Protein AF-U9SR59-F1 (afdb_monomer_lite)

pLDDT: mean 77.59, std 18.97, range [33.84, 95.06]

Organism: Rhizophagus irregularis (strain DAOM 181602 / DAOM 197198 / MUCL 43194) (NCBI:txid747089)

Radius of gyration: 18.06 Å; chains: 1; bounding box: 40×33×56 Å

Sequence (109 aa):
MDISTVQPISELDKSNKNIIQQVITGHKPGDDGTSRIRDILVYDIPVSWTP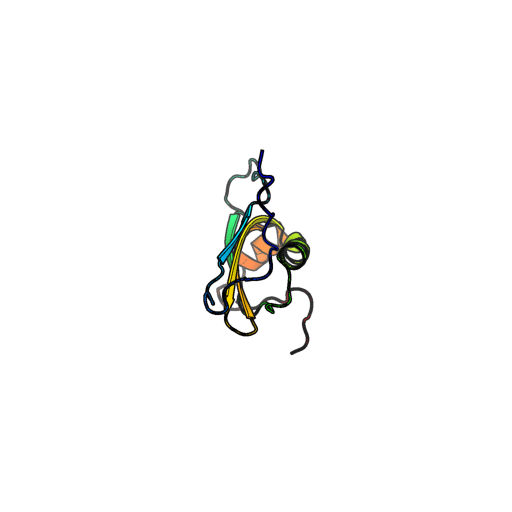EEILQKLTFWGNTISLQMKQQKKYQTVRLKIELNSLRLTQFEGNDGLIWTTDLGRIPV

Secondary structure (DSSP, 8-state):
--------S----TT----EEEEE------TTTTTTEEEEEEEEEETT--HHHHHHHHTTTEEEEEEEEEEETTEEEEEEEEEE-HHHHHHHHH--SS-----SS----

Structure (mmCIF, N/CA/C/O backbone):
data_AF-U9SR59-F1
#
_entry.id   AF-U9SR59-F1
#
loop_
_atom_site.group_PDB
_atom_site.id
_atom_site.type_symbol
_atom_site.label_atom_id
_atom_site.label_alt_id
_atom_site.label_comp_id
_atom_site.label_asym_id
_atom_site.label_entity_id
_atom_site.label_seq_id
_atom_site.pdbx_PDB_ins_code
_atom_site.Cartn_x
_atom_site.Cartn_y
_atom_site.Cartn_z
_atom_site.occupancy
_atom_site.B_iso_or_equiv
_atom_site.auth_seq_id
_atom_site.auth_comp_id
_atom_site.auth_asym_id
_atom_site.auth_atom_id
_atom_site.pdbx_PDB_model_num
ATOM 1 N N . MET A 1 1 ? 26.464 19.606 41.083 1.00 39.62 1 MET A N 1
ATOM 2 C CA . MET A 1 1 ? 26.149 19.104 39.732 1.00 39.62 1 MET A CA 1
ATOM 3 C C . MET A 1 1 ? 24.929 18.233 39.905 1.00 39.62 1 MET A C 1
ATOM 5 O O . MET A 1 1 ? 25.045 17.156 40.470 1.00 39.62 1 MET A O 1
ATOM 9 N N . ASP A 1 2 ? 23.766 18.796 39.605 1.00 33.84 2 ASP A N 1
ATOM 10 C CA . ASP A 1 2 ? 22.475 18.147 39.809 1.00 33.84 2 ASP A CA 1
ATOM 11 C C . ASP A 1 2 ? 22.208 17.239 38.604 1.00 33.84 2 ASP A C 1
ATOM 13 O O . ASP A 1 2 ? 22.229 17.703 37.461 1.00 33.84 2 ASP A O 1
ATOM 17 N N . ILE A 1 3 ? 22.080 15.935 38.844 1.00 42.91 3 ILE A N 1
ATOM 18 C CA . ILE A 1 3 ? 21.774 14.953 37.805 1.00 42.91 3 ILE A CA 1
ATOM 19 C C . ILE A 1 3 ? 20.253 14.937 37.715 1.00 42.91 3 ILE A C 1
ATOM 21 O O . ILE A 1 3 ? 19.584 14.195 38.429 1.00 42.91 3 ILE A O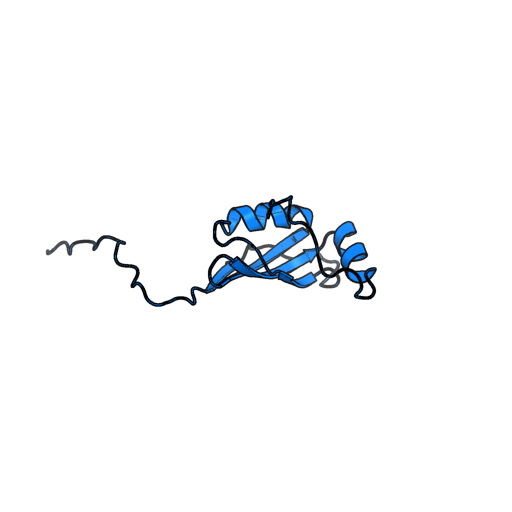 1
ATOM 25 N N . SER A 1 4 ? 19.712 15.818 36.876 1.00 41.66 4 SER A N 1
ATOM 26 C CA . SER A 1 4 ? 18.280 15.902 36.615 1.00 41.66 4 SER A CA 1
ATOM 27 C C . SER A 1 4 ? 17.726 14.525 36.247 1.00 41.66 4 SER A C 1
ATOM 29 O O . SER A 1 4 ? 18.115 13.936 35.236 1.00 41.66 4 SER A O 1
ATOM 31 N N . THR A 1 5 ? 16.809 14.050 37.085 1.00 37.66 5 THR A N 1
ATOM 32 C CA . THR A 1 5 ? 15.929 12.900 36.895 1.00 37.66 5 THR A CA 1
ATOM 33 C C . THR A 1 5 ? 15.448 12.793 35.450 1.00 37.66 5 THR A C 1
ATOM 35 O O . THR A 1 5 ? 14.695 13.641 34.970 1.00 37.66 5 THR A O 1
ATOM 38 N N . VAL A 1 6 ? 15.850 11.720 34.766 1.00 48.53 6 VAL A N 1
ATOM 39 C CA . VAL A 1 6 ? 15.214 11.291 33.518 1.00 48.53 6 VAL A CA 1
ATOM 40 C C . VAL A 1 6 ? 13.778 10.908 33.865 1.00 48.53 6 VAL A C 1
ATOM 42 O O . VAL A 1 6 ? 13.542 9.971 34.626 1.00 48.53 6 VAL A O 1
ATOM 45 N N . GLN A 1 7 ? 12.818 11.673 33.353 1.00 43.62 7 GLN A N 1
ATOM 46 C CA . GLN A 1 7 ? 11.401 11.379 33.534 1.00 43.62 7 GLN A CA 1
ATOM 47 C C . GLN A 1 7 ? 11.052 10.094 32.758 1.00 43.62 7 GLN A C 1
ATOM 49 O O . GLN A 1 7 ? 11.463 9.961 31.601 1.00 43.62 7 GLN A O 1
ATOM 54 N N . PRO A 1 8 ? 10.332 9.131 33.359 1.00 36.38 8 PRO A N 1
ATOM 55 C CA . PRO A 1 8 ? 9.919 7.923 32.660 1.00 36.38 8 PRO A CA 1
ATOM 56 C C . PRO A 1 8 ? 8.960 8.261 31.512 1.00 36.38 8 PRO A C 1
ATOM 58 O O . PRO A 1 8 ? 8.105 9.137 31.624 1.00 36.38 8 PRO A O 1
ATOM 61 N N . ILE A 1 9 ? 9.109 7.535 30.402 1.00 43.34 9 ILE A N 1
ATOM 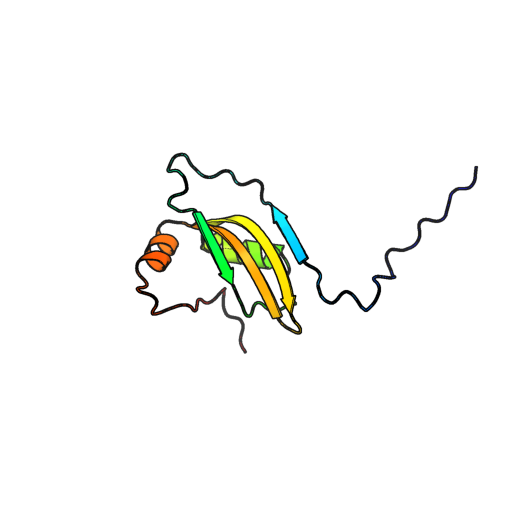62 C CA . ILE A 1 9 ? 8.336 7.631 29.151 1.00 43.34 9 ILE A CA 1
ATOM 63 C C . ILE A 1 9 ? 6.922 7.054 29.369 1.00 43.34 9 ILE A C 1
ATOM 65 O O . ILE A 1 9 ? 6.499 6.110 28.705 1.00 43.34 9 ILE A O 1
ATOM 69 N N . SER A 1 10 ? 6.200 7.547 30.370 1.00 47.62 10 SER A N 1
ATOM 70 C CA . SER A 1 10 ? 4.898 7.017 30.773 1.00 47.62 10 SER A CA 1
ATOM 71 C C . SER A 1 10 ? 3.901 8.128 31.067 1.00 47.62 10 SER A C 1
ATOM 73 O O . SER A 1 10 ? 3.197 8.079 32.067 1.00 47.62 10 SER A O 1
ATOM 75 N N . GLU A 1 11 ? 3.819 9.111 30.174 1.00 46.41 11 GLU A N 1
ATOM 76 C CA . GLU A 1 11 ? 2.648 9.981 30.080 1.00 46.41 11 GLU A CA 1
ATOM 77 C C . GLU A 1 11 ? 2.440 10.411 28.620 1.00 46.41 11 GLU A C 1
ATOM 79 O O . GLU A 1 11 ? 2.584 11.570 28.242 1.00 46.41 11 GLU A O 1
ATOM 84 N N . LEU A 1 12 ? 2.148 9.433 27.749 1.00 42.06 12 LEU A N 1
ATOM 85 C CA . LEU A 1 12 ? 1.579 9.741 26.439 1.00 42.06 12 LEU A CA 1
ATOM 86 C C . LEU A 1 12 ? 0.138 10.196 26.670 1.00 42.06 12 LEU A C 1
ATOM 88 O O . LEU A 1 12 ? -0.774 9.398 26.894 1.00 42.06 12 LEU A O 1
ATOM 92 N N . ASP A 1 13 ? -0.002 11.510 26.662 1.00 37.31 13 ASP A N 1
ATOM 93 C CA . ASP A 1 13 ? -1.227 12.260 26.845 1.00 37.31 13 ASP A CA 1
ATOM 94 C C . ASP A 1 13 ? -2.399 11.669 26.033 1.00 37.31 13 ASP A C 1
ATOM 96 O O . ASP A 1 13 ? -2.333 11.444 24.818 1.00 37.31 13 ASP A O 1
ATOM 100 N N . LYS A 1 14 ? -3.494 11.381 26.737 1.00 49.41 14 LYS A N 1
ATOM 101 C CA . LYS A 1 14 ? -4.622 10.520 26.334 1.00 49.41 14 LYS A CA 1
ATOM 102 C C . LYS A 1 14 ? -5.571 11.155 25.301 1.00 49.41 14 LYS A C 1
ATOM 104 O O . LYS A 1 14 ? -6.746 10.782 25.243 1.00 49.41 14 LYS A O 1
ATOM 109 N N . SER A 1 15 ? -5.118 12.107 24.482 1.00 49.47 15 SER A N 1
ATOM 110 C CA . SER A 1 15 ? -6.019 12.900 23.625 1.00 49.47 15 SER A CA 1
ATOM 111 C C . SER A 1 15 ? -5.583 13.147 22.175 1.00 49.47 15 SER A C 1
ATOM 113 O O . SER A 1 15 ? -6.434 13.524 21.367 1.00 49.47 15 SER A O 1
ATOM 115 N N . ASN A 1 16 ? -4.358 12.817 21.755 1.00 51.41 16 ASN A N 1
ATOM 116 C CA . ASN A 1 16 ? -3.968 12.966 20.345 1.00 51.41 16 ASN A CA 1
ATOM 117 C C . ASN A 1 16 ? -4.325 11.725 19.511 1.00 51.41 16 ASN A C 1
ATOM 119 O O . ASN A 1 16 ? -3.472 10.939 19.114 1.00 51.41 16 ASN A O 1
ATOM 123 N N . LYS A 1 17 ? -5.615 11.557 19.193 1.00 55.31 17 LYS A N 1
ATOM 124 C CA . LYS A 1 17 ? -6.156 10.443 18.374 1.00 55.31 17 LYS A CA 1
ATOM 125 C C . LYS A 1 17 ? -5.735 10.468 16.889 1.00 55.31 17 LYS A C 1
ATOM 127 O O . LYS A 1 17 ? -6.374 9.820 16.065 1.00 55.31 17 LYS A O 1
ATOM 132 N N . ASN A 1 18 ? -4.713 11.239 16.521 1.00 60.25 18 ASN A N 1
ATOM 133 C CA . ASN A 1 18 ? -4.277 11.448 15.138 1.00 60.25 18 ASN A CA 1
ATOM 134 C C . ASN A 1 18 ? -2.755 11.291 15.029 1.00 60.25 18 ASN A C 1
ATOM 136 O O . ASN A 1 18 ? -2.052 12.173 14.545 1.00 60.25 18 ASN A O 1
ATOM 140 N N . ILE A 1 19 ? -2.244 10.174 15.549 1.00 72.12 19 ILE A N 1
ATOM 141 C CA . ILE A 1 19 ? -0.842 9.811 15.371 1.00 72.12 19 ILE A CA 1
ATOM 142 C C . ILE A 1 19 ? -0.676 9.391 13.910 1.00 72.12 19 ILE A C 1
ATOM 144 O O . ILE A 1 19 ? -1.252 8.395 13.463 1.00 72.12 19 ILE A O 1
ATOM 148 N N . ILE A 1 20 ? 0.085 10.191 13.169 1.00 78.88 20 ILE A N 1
ATOM 149 C CA . ILE A 1 20 ? 0.5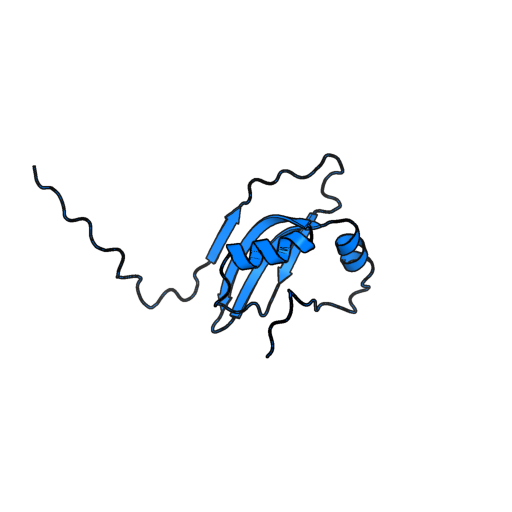56 9.852 11.834 1.00 78.88 20 ILE A CA 1
ATOM 150 C C . ILE A 1 20 ? 1.977 9.323 11.996 1.00 78.88 20 ILE A C 1
ATOM 152 O O . ILE A 1 20 ? 2.865 10.054 12.428 1.00 78.88 20 ILE A O 1
ATOM 156 N N . GLN A 1 21 ? 2.184 8.053 11.667 1.00 86.25 21 GLN A N 1
ATOM 157 C CA . GLN A 1 21 ? 3.503 7.422 11.681 1.00 86.25 21 GLN A CA 1
ATOM 158 C C . GLN A 1 21 ? 4.032 7.340 10.250 1.00 86.25 21 GLN A C 1
ATOM 160 O O . GLN A 1 21 ? 3.270 7.033 9.335 1.00 86.25 21 GLN A O 1
ATOM 165 N N . GLN A 1 22 ? 5.322 7.605 10.044 1.00 89.00 22 GLN A N 1
ATOM 166 C CA . GLN A 1 22 ? 5.957 7.539 8.729 1.00 89.00 22 GLN A CA 1
ATOM 167 C C . GLN A 1 22 ? 7.240 6.712 8.791 1.00 89.00 22 GLN A C 1
ATOM 169 O O . GLN A 1 22 ? 8.071 6.914 9.672 1.00 89.00 22 GLN A O 1
ATOM 174 N N . VAL A 1 23 ? 7.408 5.816 7.820 1.00 87.44 23 VAL A N 1
ATOM 175 C CA . VAL A 1 23 ? 8.600 4.989 7.623 1.00 87.44 23 VAL A CA 1
ATOM 176 C C . VAL A 1 23 ? 9.134 5.226 6.214 1.00 87.44 23 VAL A C 1
ATOM 178 O O . VAL A 1 23 ? 8.382 5.199 5.238 1.00 87.44 23 VAL A O 1
ATOM 181 N N . ILE A 1 24 ? 10.440 5.460 6.104 1.00 89.38 24 ILE A N 1
ATOM 182 C CA . ILE A 1 24 ? 11.166 5.565 4.834 1.00 89.38 24 ILE A CA 1
ATOM 183 C C . ILE A 1 24 ? 12.186 4.430 4.828 1.00 89.38 24 ILE A C 1
ATOM 185 O O . ILE A 1 24 ? 13.006 4.336 5.736 1.00 89.38 24 ILE A O 1
ATOM 189 N N . THR A 1 25 ? 12.122 3.556 3.828 1.00 83.62 25 THR A N 1
ATOM 190 C CA . THR A 1 25 ? 12.909 2.306 3.793 1.00 83.62 25 THR A CA 1
ATOM 191 C C . THR A 1 25 ? 14.324 2.495 3.240 1.00 83.62 25 THR A C 1
ATOM 193 O O . THR A 1 25 ? 15.149 1.594 3.337 1.00 83.62 25 THR A O 1
ATOM 196 N N . GLY A 1 26 ? 14.605 3.650 2.626 1.00 83.50 26 GLY A N 1
ATOM 197 C CA . GLY A 1 26 ? 15.869 3.923 1.936 1.00 83.50 26 GLY A CA 1
ATOM 198 C C . GLY A 1 26 ? 15.988 3.276 0.551 1.00 83.50 26 GLY A C 1
ATOM 199 O O . GLY A 1 26 ? 17.029 3.425 -0.089 1.00 83.50 26 GLY A O 1
ATOM 200 N N . HIS A 1 27 ? 14.940 2.596 0.069 1.00 84.50 27 HIS A N 1
ATOM 201 C CA . HIS A 1 27 ? 14.929 1.980 -1.258 1.00 84.50 27 HIS A CA 1
ATOM 202 C C . HIS A 1 27 ? 15.064 3.025 -2.373 1.00 84.50 27 HIS A C 1
ATOM 204 O O . HIS A 1 27 ? 14.335 4.022 -2.394 1.00 84.50 27 HIS A O 1
ATOM 210 N N . LYS A 1 28 ? 15.979 2.776 -3.316 1.00 83.31 28 LYS A N 1
ATOM 211 C CA . LYS A 1 28 ? 16.168 3.582 -4.527 1.00 83.31 28 LYS A CA 1
ATOM 212 C C . LYS A 1 28 ? 15.634 2.784 -5.725 1.00 83.31 28 LYS A C 1
ATOM 214 O O . LYS A 1 28 ? 16.121 1.676 -5.935 1.00 83.31 28 LYS A O 1
ATOM 219 N N . PRO A 1 29 ? 14.653 3.312 -6.480 1.00 79.38 29 PRO A N 1
ATOM 220 C CA . PRO A 1 29 ? 14.100 2.632 -7.654 1.00 79.38 29 PRO A CA 1
ATOM 221 C C . PRO A 1 29 ? 15.162 2.327 -8.717 1.00 79.38 29 PRO A C 1
ATOM 223 O O . PRO A 1 29 ? 16.156 3.051 -8.808 1.00 79.38 29 PRO A O 1
ATOM 226 N N . GLY A 1 30 ? 14.928 1.284 -9.518 1.00 77.50 30 GLY A N 1
ATOM 227 C CA . GLY A 1 30 ? 15.814 0.887 -10.618 1.00 77.50 30 GLY A CA 1
ATOM 228 C C . GLY A 1 30 ? 15.814 1.844 -11.821 1.00 77.50 30 GLY A C 1
ATOM 229 O O . GLY A 1 30 ? 14.982 2.751 -11.927 1.00 77.50 30 GLY A O 1
ATOM 230 N N . ASP A 1 31 ? 16.752 1.616 -12.751 1.00 72.31 31 ASP A N 1
ATOM 231 C CA . ASP A 1 31 ? 16.967 2.428 -13.965 1.00 72.31 31 ASP A CA 1
ATOM 232 C C . ASP A 1 31 ? 15.770 2.424 -14.938 1.00 72.31 31 ASP A C 1
ATOM 234 O O . ASP A 1 31 ? 15.627 3.339 -15.747 1.00 72.31 31 ASP A O 1
ATOM 238 N N . ASP A 1 32 ? 14.862 1.446 -14.836 1.00 64.69 32 ASP A N 1
ATOM 239 C CA . ASP A 1 32 ? 13.593 1.386 -15.576 1.00 64.69 32 ASP A CA 1
ATOM 240 C C . ASP A 1 32 ? 12.501 2.327 -15.017 1.00 64.69 32 ASP A C 1
ATOM 242 O O . ASP A 1 32 ? 11.338 2.278 -15.432 1.00 64.69 32 ASP A O 1
ATOM 246 N N . GLY A 1 33 ? 12.911 3.238 -14.127 1.00 61.34 33 GLY A N 1
ATOM 247 C CA . GLY A 1 33 ? 12.459 4.623 -14.082 1.00 61.34 33 GLY A CA 1
ATOM 248 C C . GLY A 1 33 ? 10.967 4.796 -13.861 1.00 61.34 33 GLY A C 1
ATOM 249 O O . GLY A 1 33 ? 10.225 4.876 -14.829 1.00 61.34 33 GLY A O 1
ATOM 250 N N . THR A 1 34 ? 10.560 4.912 -12.589 1.00 70.44 34 THR A N 1
ATOM 251 C CA . THR A 1 34 ? 9.257 5.395 -12.057 1.00 70.44 34 THR A CA 1
ATOM 252 C C . THR A 1 34 ? 7.962 4.758 -12.581 1.00 70.44 34 THR A C 1
ATOM 254 O O . THR A 1 34 ? 6.937 4.841 -11.906 1.00 70.44 34 THR A O 1
ATOM 257 N N . SER A 1 35 ? 7.993 4.050 -13.706 1.00 85.00 35 SER A N 1
ATOM 258 C CA . SER A 1 35 ? 6.868 3.447 -14.411 1.00 85.00 35 SER A CA 1
ATOM 259 C C . SER A 1 35 ? 6.171 2.386 -13.575 1.00 85.00 35 SER A C 1
ATOM 261 O O . SER A 1 35 ? 4.974 2.184 -13.739 1.00 85.00 35 SER A O 1
ATOM 263 N N . ARG A 1 36 ? 6.882 1.778 -12.619 1.00 89.94 36 ARG A N 1
ATOM 264 C CA . ARG A 1 36 ? 6.360 0.789 -11.664 1.00 89.94 36 ARG A CA 1
ATOM 265 C C . ARG A 1 36 ? 6.013 1.370 -10.296 1.00 89.94 36 ARG A C 1
ATOM 267 O O . ARG A 1 36 ? 5.479 0.659 -9.446 1.00 89.94 36 ARG A O 1
ATOM 274 N N . ILE A 1 37 ? 6.342 2.641 -10.055 1.00 92.44 37 ILE A N 1
ATOM 275 C CA . ILE A 1 37 ? 6.085 3.291 -8.772 1.00 92.44 37 ILE A CA 1
ATOM 276 C C . ILE A 1 37 ? 4.617 3.687 -8.713 1.00 92.44 37 ILE A C 1
ATOM 278 O O . ILE A 1 37 ? 4.112 4.386 -9.593 1.00 92.44 37 ILE A O 1
ATOM 282 N N . ARG A 1 38 ? 3.923 3.255 -7.666 1.00 92.50 38 ARG A N 1
ATOM 283 C CA . ARG A 1 38 ? 2.532 3.625 -7.408 1.00 92.50 38 ARG A CA 1
ATOM 284 C C . ARG A 1 38 ? 2.403 4.205 -6.009 1.00 92.50 38 ARG A C 1
ATOM 286 O O . ARG A 1 38 ? 3.022 3.717 -5.063 1.00 92.50 38 ARG A O 1
ATOM 293 N N . ASP A 1 39 ? 1.576 5.239 -5.907 1.00 92.75 39 ASP A N 1
ATOM 294 C CA . ASP A 1 39 ? 1.046 5.728 -4.642 1.00 92.75 39 ASP A CA 1
ATOM 295 C C . ASP A 1 39 ? -0.312 5.048 -4.414 1.00 92.75 39 ASP A C 1
ATOM 297 O O . ASP A 1 39 ? -1.264 5.274 -5.158 1.00 92.75 39 ASP A O 1
ATOM 301 N N . ILE A 1 40 ? -0.384 4.178 -3.409 1.00 91.12 40 ILE A N 1
ATOM 302 C CA . ILE A 1 40 ? -1.540 3.337 -3.091 1.00 91.12 40 ILE A CA 1
ATOM 303 C C . ILE A 1 40 ? -2.063 3.722 -1.709 1.00 91.12 40 ILE A C 1
ATOM 305 O O . ILE A 1 40 ? -1.291 3.969 -0.782 1.00 91.12 40 ILE A O 1
ATOM 309 N N . LEU A 1 41 ? -3.385 3.753 -1.558 1.00 91.38 41 LEU A N 1
ATOM 310 C CA . LEU A 1 41 ? -4.039 3.928 -0.268 1.00 91.38 41 LEU A CA 1
ATOM 311 C C . LEU A 1 41 ? -4.736 2.625 0.118 1.00 91.38 41 LEU A C 1
ATOM 313 O O . LEU A 1 41 ? -5.607 2.149 -0.604 1.00 91.38 41 LEU A O 1
ATOM 317 N N . VAL A 1 42 ? -4.328 2.044 1.242 1.00 90.56 42 VAL A N 1
ATOM 318 C CA . VAL A 1 42 ? -4.870 0.788 1.762 1.00 90.56 42 VAL A CA 1
ATOM 319 C C . VAL A 1 42 ? -5.696 1.077 3.008 1.00 90.56 42 VAL A C 1
ATOM 321 O O . VAL A 1 42 ? -5.234 1.747 3.937 1.00 90.56 42 VAL A O 1
ATOM 324 N N . TYR A 1 43 ? -6.925 0.573 3.013 1.00 90.25 43 TYR A N 1
ATOM 325 C CA . TYR A 1 43 ? -7.887 0.722 4.100 1.00 90.25 43 TYR A CA 1
ATOM 326 C C . TYR A 1 43 ? -8.019 -0.577 4.906 1.00 90.25 43 TYR A C 1
ATOM 328 O O . TYR A 1 43 ? -7.479 -1.611 4.520 1.00 90.25 43 TYR A O 1
ATOM 336 N N . ASP A 1 44 ? -8.725 -0.497 6.036 1.00 90.06 44 ASP A N 1
ATOM 337 C CA . ASP A 1 44 ? -9.131 -1.641 6.865 1.00 90.06 44 ASP A CA 1
ATOM 338 C C . ASP A 1 44 ? -7.993 -2.523 7.408 1.00 90.06 44 ASP A C 1
ATOM 340 O O . ASP A 1 44 ? -8.195 -3.685 7.758 1.00 90.06 44 ASP A O 1
ATOM 344 N N . ILE A 1 45 ? -6.795 -1.956 7.571 1.00 90.69 45 ILE A N 1
ATOM 345 C CA . ILE A 1 45 ? -5.692 -2.637 8.257 1.00 90.69 45 ILE A CA 1
ATOM 346 C C . ILE A 1 45 ? -5.955 -2.570 9.764 1.00 90.69 45 ILE A C 1
ATOM 348 O O . ILE A 1 45 ? -6.202 -1.477 10.274 1.00 90.69 45 ILE A O 1
ATOM 352 N N . PRO A 1 46 ? -5.915 -3.680 10.519 1.00 92.81 46 PRO A N 1
ATOM 353 C CA . PRO A 1 46 ? -6.071 -3.625 11.968 1.00 92.81 46 PRO A CA 1
ATOM 354 C C . PRO A 1 46 ? -5.018 -2.731 12.617 1.00 92.81 46 PRO A C 1
ATOM 356 O O . PRO A 1 46 ? -3.842 -2.785 12.271 1.00 92.81 46 PRO A O 1
ATOM 359 N N . VAL A 1 47 ? -5.425 -1.942 13.610 1.00 91.25 47 VAL A N 1
ATOM 360 C CA . VAL A 1 47 ? -4.488 -1.110 14.388 1.00 91.25 47 VAL A CA 1
ATOM 361 C C . VAL A 1 47 ? -3.454 -1.938 15.161 1.00 91.25 47 VAL A C 1
AT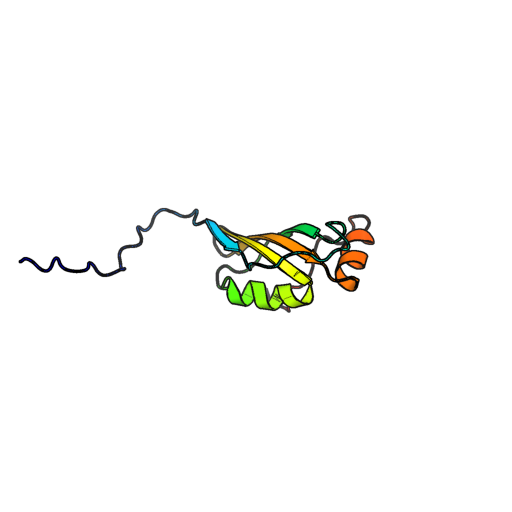OM 363 O O . VAL A 1 47 ? -2.407 -1.429 15.537 1.00 91.25 47 VAL A O 1
ATOM 366 N N . SER A 1 48 ? -3.738 -3.221 15.402 1.00 91.06 48 SER A N 1
ATOM 367 C CA . SER A 1 48 ? -2.799 -4.133 16.051 1.00 91.06 48 SER A CA 1
ATOM 368 C C . SER A 1 48 ? -1.589 -4.470 15.182 1.00 91.06 48 SER A C 1
ATOM 370 O O . SER A 1 48 ? -0.634 -5.014 15.719 1.00 91.06 48 SER A O 1
ATOM 372 N N . TRP A 1 49 ? -1.636 -4.191 13.872 1.00 92.81 49 TRP A N 1
ATOM 373 C CA . TRP A 1 49 ? -0.522 -4.465 12.971 1.00 92.81 49 TRP A CA 1
ATOM 374 C C . TRP A 1 49 ? 0.559 -3.397 13.092 1.00 92.81 49 TRP A C 1
ATOM 376 O O . TRP A 1 49 ? 0.290 -2.207 12.887 1.00 92.81 49 TRP A O 1
ATOM 386 N N . THR A 1 50 ? 1.786 -3.827 13.381 1.00 91.50 50 THR A N 1
ATOM 387 C CA . THR A 1 50 ? 2.938 -2.925 13.458 1.00 91.50 50 THR A CA 1
ATOM 388 C C . THR A 1 50 ? 3.402 -2.497 12.059 1.00 91.50 50 THR A C 1
ATOM 390 O O . THR A 1 50 ? 3.095 -3.163 11.059 1.00 91.50 50 THR A O 1
ATOM 393 N N . PRO A 1 51 ? 4.168 -1.395 11.945 1.00 91.25 51 PRO A N 1
ATOM 394 C CA . PRO A 1 51 ? 4.785 -1.001 10.681 1.00 91.25 51 PRO A CA 1
ATOM 395 C C . PRO A 1 51 ? 5.602 -2.131 10.038 1.00 91.25 51 PRO A C 1
ATOM 397 O O . PRO A 1 51 ? 5.558 -2.313 8.824 1.00 91.25 51 PRO A O 1
ATOM 400 N N . GLU A 1 52 ? 6.321 -2.914 10.843 1.00 91.62 52 GLU A N 1
ATOM 401 C CA . GLU A 1 52 ? 7.154 -4.029 10.393 1.00 91.62 52 GLU A CA 1
ATOM 402 C C . GLU A 1 52 ? 6.311 -5.174 9.827 1.00 91.62 52 GLU A C 1
ATOM 404 O O . GLU A 1 52 ? 6.640 -5.700 8.764 1.00 91.62 52 GLU A O 1
ATOM 409 N N . GLU A 1 53 ? 5.207 -5.536 10.488 1.00 92.81 53 GLU A N 1
ATOM 410 C CA . GLU A 1 53 ? 4.279 -6.561 9.994 1.00 92.81 53 GLU A CA 1
ATOM 411 C C . GLU A 1 53 ? 3.671 -6.147 8.650 1.00 92.81 53 GLU A C 1
ATOM 413 O O . GLU A 1 53 ? 3.627 -6.944 7.710 1.00 92.81 53 GLU A O 1
ATOM 418 N N . ILE A 1 54 ? 3.269 -4.879 8.519 1.00 92.12 54 ILE A N 1
ATOM 419 C CA . ILE A 1 54 ? 2.751 -4.329 7.260 1.00 92.12 54 ILE A CA 1
ATOM 420 C C . ILE A 1 54 ? 3.819 -4.392 6.172 1.00 92.12 54 ILE A C 1
ATOM 422 O O . ILE A 1 54 ? 3.545 -4.885 5.078 1.00 92.12 54 ILE A O 1
ATOM 426 N N . LEU A 1 55 ? 5.043 -3.943 6.463 1.00 92.31 55 LEU A N 1
ATOM 427 C CA . LEU A 1 55 ? 6.148 -3.991 5.508 1.00 92.31 55 LEU A CA 1
ATOM 428 C C . LEU A 1 55 ? 6.435 -5.423 5.047 1.00 92.31 55 LEU A C 1
ATOM 430 O O . LEU A 1 55 ? 6.570 -5.636 3.846 1.00 92.31 55 LEU A O 1
ATOM 434 N N . GLN A 1 56 ? 6.441 -6.407 5.953 1.00 92.50 56 GLN A N 1
ATOM 435 C CA . GLN A 1 56 ? 6.630 -7.819 5.601 1.00 92.50 56 GLN A CA 1
ATOM 436 C C . GLN A 1 56 ? 5.563 -8.335 4.628 1.00 92.50 56 GLN A C 1
ATOM 438 O O . GLN A 1 56 ? 5.888 -9.072 3.695 1.00 92.50 56 GLN A O 1
ATOM 443 N N . LYS A 1 57 ? 4.292 -7.952 4.815 1.00 91.06 57 LYS A N 1
ATOM 444 C CA . LYS A 1 57 ? 3.217 -8.313 3.874 1.00 91.06 57 LYS A CA 1
ATOM 445 C C . LYS A 1 57 ? 3.382 -7.608 2.526 1.00 91.06 57 LYS A C 1
ATOM 447 O O . LYS A 1 57 ? 3.135 -8.217 1.483 1.00 91.06 57 LYS A O 1
ATOM 452 N N . LEU A 1 58 ? 3.827 -6.351 2.535 1.00 91.19 58 LEU A N 1
ATOM 453 C CA . LEU A 1 58 ? 4.039 -5.546 1.330 1.00 91.19 58 LEU A CA 1
ATOM 454 C C . LEU A 1 58 ? 5.253 -5.982 0.504 1.00 91.19 58 LEU A C 1
ATOM 456 O O . LEU A 1 58 ? 5.267 -5.729 -0.699 1.00 91.19 58 LEU A O 1
ATOM 460 N N . THR A 1 59 ? 6.218 -6.706 1.077 1.00 91.12 59 THR A N 1
ATOM 461 C CA . THR A 1 59 ? 7.346 -7.284 0.324 1.00 91.12 59 THR A CA 1
ATOM 462 C C . THR A 1 59 ? 6.876 -8.193 -0.818 1.00 91.12 59 THR A C 1
ATOM 464 O O . THR A 1 59 ? 7.526 -8.281 -1.856 1.00 91.12 59 THR A O 1
ATOM 467 N N . PHE A 1 60 ? 5.708 -8.837 -0.678 1.00 89.75 60 PHE A N 1
ATOM 468 C CA . PHE A 1 60 ? 5.109 -9.633 -1.756 1.00 89.75 60 PHE A CA 1
ATOM 469 C C . PHE A 1 60 ? 4.643 -8.778 -2.946 1.00 89.75 60 PHE A C 1
ATOM 471 O O . PHE A 1 60 ? 4.479 -9.278 -4.061 1.00 89.75 60 PHE A O 1
ATOM 478 N N . TRP A 1 61 ? 4.379 -7.490 -2.724 1.00 91.06 61 TRP A N 1
ATOM 479 C CA . TRP A 1 61 ? 3.906 -6.579 -3.762 1.00 91.06 61 TRP A CA 1
ATOM 480 C C . TRP A 1 61 ? 5.049 -5.911 -4.512 1.00 91.06 61 TRP A C 1
ATOM 482 O O . TRP A 1 61 ? 4.917 -5.612 -5.699 1.00 91.06 61 TRP A O 1
ATOM 492 N N . GLY A 1 62 ? 6.175 -5.717 -3.835 1.00 92.38 62 GLY A N 1
ATOM 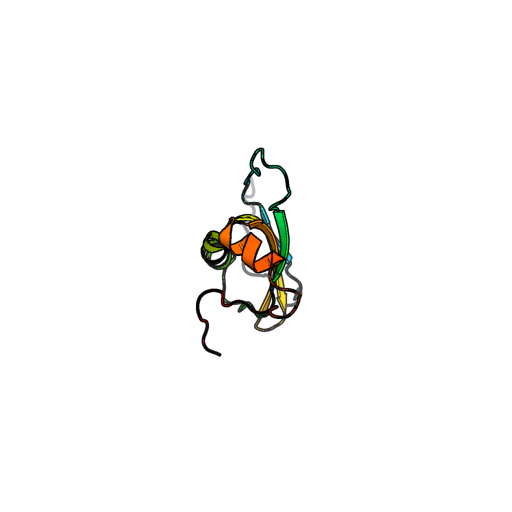493 C CA . GLY A 1 62 ? 7.363 -5.093 -4.385 1.00 92.38 62 GLY A CA 1
ATOM 494 C C . GLY A 1 62 ? 8.154 -4.358 -3.311 1.00 92.38 62 GLY A C 1
ATOM 495 O O . GLY A 1 62 ? 8.022 -4.628 -2.116 1.00 92.38 62 GLY A O 1
ATOM 496 N N . ASN A 1 63 ? 8.977 -3.410 -3.745 1.00 93.19 63 ASN A N 1
ATOM 497 C CA . ASN A 1 63 ? 9.881 -2.686 -2.864 1.00 93.19 63 ASN A CA 1
ATOM 498 C C . ASN A 1 63 ? 9.211 -1.408 -2.358 1.00 93.19 63 ASN A C 1
ATOM 500 O O . ASN A 1 63 ? 9.009 -0.442 -3.100 1.00 93.19 63 ASN A O 1
ATOM 504 N N . THR A 1 64 ? 8.845 -1.398 -1.077 1.00 93.81 64 THR A N 1
ATOM 505 C CA . THR A 1 64 ? 8.265 -0.210 -0.438 1.00 93.81 64 THR A CA 1
ATOM 506 C C . THR A 1 64 ? 9.308 0.902 -0.377 1.00 93.81 64 THR A C 1
ATOM 508 O O . THR A 1 64 ? 10.425 0.663 0.069 1.00 93.81 64 THR A O 1
ATOM 511 N N . ILE A 1 65 ? 8.941 2.117 -0.790 1.00 93.69 65 ILE A N 1
ATOM 512 C CA . ILE A 1 65 ? 9.776 3.330 -0.735 1.00 93.69 65 ILE A CA 1
ATOM 513 C C . ILE A 1 65 ? 9.438 4.132 0.525 1.00 93.69 65 ILE A C 1
ATOM 515 O O . ILE A 1 65 ? 10.318 4.540 1.285 1.00 93.69 65 ILE A O 1
ATOM 519 N N . SER A 1 66 ? 8.143 4.348 0.763 1.00 94.25 66 SER A N 1
ATOM 520 C CA . SER A 1 66 ? 7.659 5.017 1.967 1.00 94.25 66 SER A CA 1
ATOM 521 C C . SER A 1 66 ? 6.296 4.496 2.392 1.00 94.25 66 SER A C 1
ATOM 523 O O . SER A 1 66 ? 5.443 4.210 1.552 1.00 94.25 66 SER A O 1
ATOM 525 N N . LEU A 1 67 ? 6.082 4.460 3.699 1.00 94.44 67 LEU A N 1
ATOM 526 C CA . LEU A 1 67 ? 4.848 4.042 4.344 1.00 94.44 67 LEU A CA 1
ATOM 527 C C . LEU A 1 67 ? 4.400 5.149 5.296 1.00 94.44 67 LEU A C 1
ATOM 529 O O . LEU A 1 67 ? 5.182 5.594 6.132 1.00 94.44 67 LEU A O 1
ATOM 533 N N . GLN A 1 68 ? 3.151 5.582 5.199 1.00 94.81 68 GLN A N 1
ATOM 534 C CA . GLN A 1 68 ? 2.532 6.470 6.175 1.00 94.81 68 GLN A CA 1
ATOM 535 C C . GLN A 1 68 ? 1.273 5.806 6.721 1.00 94.81 68 GLN A C 1
ATOM 537 O O . GLN A 1 68 ? 0.407 5.398 5.954 1.00 94.81 68 GLN A O 1
ATOM 542 N N . MET A 1 69 ? 1.159 5.716 8.039 1.00 93.12 69 MET A N 1
ATOM 543 C CA . MET A 1 69 ? 0.024 5.117 8.734 1.00 93.12 69 MET A CA 1
ATOM 544 C C . MET A 1 69 ? -0.748 6.183 9.485 1.00 93.12 69 MET A C 1
ATOM 546 O O . MET A 1 69 ? -0.167 7.081 10.097 1.00 93.12 69 MET A O 1
ATOM 550 N N . LYS A 1 70 ? -2.070 6.053 9.467 1.00 92.25 70 LYS A N 1
ATOM 551 C CA . LYS A 1 70 ? -2.971 6.864 10.275 1.00 92.25 70 LYS A CA 1
ATOM 552 C C . LYS A 1 70 ? -3.990 5.969 10.956 1.00 92.25 70 LYS A C 1
ATOM 554 O O . LYS A 1 70 ? -4.832 5.370 10.286 1.00 92.25 70 LYS A O 1
ATOM 559 N N . GLN A 1 71 ? -3.949 5.935 12.282 1.00 92.25 71 GLN A N 1
ATOM 560 C CA . GLN A 1 71 ? -4.920 5.197 13.080 1.00 92.25 71 GLN A CA 1
ATOM 561 C C . GLN A 1 71 ? -6.314 5.842 13.005 1.00 92.25 71 GLN A C 1
ATOM 563 O O . GLN A 1 71 ? -6.470 7.058 13.122 1.00 92.25 71 GLN A O 1
ATOM 568 N N . GLN A 1 72 ? -7.341 5.011 12.832 1.00 86.62 72 GLN A N 1
ATOM 569 C CA . GLN A 1 72 ? -8.755 5.381 12.799 1.00 86.62 72 GLN A CA 1
ATOM 570 C C . GLN A 1 72 ? -9.590 4.338 13.564 1.00 86.62 72 GLN A C 1
ATOM 572 O O . GLN A 1 72 ? -10.043 3.329 13.021 1.00 86.62 72 GLN A O 1
ATOM 577 N N . LYS A 1 73 ? -9.842 4.593 14.854 1.00 88.31 73 LYS A N 1
ATOM 578 C CA . LYS A 1 73 ? -10.534 3.655 15.762 1.00 88.31 73 LYS A CA 1
ATOM 579 C C . LYS A 1 73 ? -9.808 2.296 15.826 1.00 88.31 73 LYS A C 1
ATOM 581 O O . LYS A 1 73 ? -8.682 2.256 16.312 1.00 88.31 73 LYS A O 1
ATOM 586 N N . LYS A 1 74 ? -10.463 1.210 15.387 1.00 90.75 74 LYS A N 1
ATOM 587 C CA . LYS A 1 74 ? -9.948 -0.173 15.412 1.00 90.75 74 LYS A CA 1
ATOM 588 C C . LYS A 1 74 ? -9.130 -0.554 14.169 1.00 90.75 74 LYS A C 1
ATOM 590 O O . LYS A 1 74 ? -8.523 -1.620 14.149 1.00 90.75 74 LYS A O 1
ATOM 595 N N . TYR A 1 75 ? -9.104 0.319 13.165 1.00 92.44 75 TYR A N 1
ATOM 596 C CA . TYR A 1 75 ? -8.327 0.142 11.943 1.00 92.44 75 TYR A CA 1
ATOM 597 C C . TYR A 1 75 ? -7.336 1.290 11.767 1.00 92.44 75 TYR A C 1
ATOM 599 O O . TYR A 1 75 ? -7.341 2.268 12.516 1.00 92.44 75 TYR A O 1
ATOM 607 N N . GLN A 1 76 ? -6.497 1.182 10.752 1.00 92.62 76 GLN A N 1
ATOM 608 C CA . GLN A 1 76 ? -5.613 2.223 10.278 1.00 92.62 76 GLN A CA 1
ATOM 609 C C . GLN A 1 76 ? -5.593 2.250 8.752 1.00 92.62 76 GLN A C 1
ATOM 611 O O . GLN A 1 76 ? -5.815 1.243 8.081 1.00 92.62 76 GLN A O 1
ATOM 616 N N . THR A 1 77 ? -5.346 3.436 8.210 1.00 92.69 77 THR A N 1
ATOM 617 C CA . THR A 1 77 ? -5.129 3.644 6.780 1.00 92.69 77 THR A CA 1
ATOM 618 C C . THR A 1 77 ? -3.636 3.727 6.523 1.00 92.69 77 THR A C 1
ATOM 620 O O . THR A 1 77 ? -2.924 4.415 7.258 1.00 92.69 77 THR A O 1
ATOM 623 N N . VAL A 1 78 ? -3.180 3.074 5.462 1.00 93.38 78 VAL A N 1
ATOM 624 C CA . VAL A 1 78 ? -1.793 3.108 5.007 1.00 93.38 78 VAL A CA 1
ATOM 625 C C . VAL A 1 78 ? -1.719 3.810 3.660 1.00 93.38 78 VAL A C 1
ATOM 627 O O . VAL A 1 78 ? -2.290 3.337 2.683 1.00 93.38 78 VAL A O 1
ATOM 630 N N . ARG A 1 79 ? -0.981 4.917 3.588 1.00 95.06 79 ARG A N 1
ATOM 631 C CA . ARG A 1 79 ? -0.533 5.506 2.326 1.00 95.06 79 ARG A CA 1
ATOM 632 C C . ARG A 1 79 ? 0.848 4.952 2.004 1.00 95.06 79 ARG A C 1
ATOM 634 O O . ARG A 1 79 ? 1.803 5.162 2.748 1.00 95.06 79 ARG A O 1
ATOM 641 N N . LEU A 1 80 ? 0.932 4.236 0.898 1.00 94.38 80 LEU A N 1
ATOM 642 C CA . LEU A 1 80 ? 2.092 3.479 0.471 1.00 94.38 80 LEU A CA 1
ATOM 643 C C . LEU A 1 80 ? 2.628 4.060 -0.830 1.00 94.38 80 LEU A C 1
ATOM 645 O O . LEU A 1 80 ? 1.890 4.162 -1.802 1.00 94.38 80 LEU A O 1
ATOM 649 N N . LYS A 1 81 ? 3.923 4.357 -0.868 1.00 94.81 81 LYS A N 1
ATOM 650 C CA . LYS A 1 81 ? 4.661 4.540 -2.115 1.00 94.81 81 LYS A CA 1
ATOM 651 C C . LYS A 1 81 ? 5.527 3.313 -2.330 1.00 94.81 81 LYS A C 1
ATOM 653 O O . LYS A 1 81 ? 6.380 3.019 -1.490 1.00 94.81 81 LYS A O 1
ATOM 658 N N . ILE A 1 82 ? 5.300 2.589 -3.417 1.00 93.44 82 ILE A N 1
ATOM 659 C CA . ILE A 1 82 ? 5.921 1.285 -3.670 1.00 93.44 82 ILE A CA 1
ATOM 660 C C . ILE A 1 82 ? 6.323 1.153 -5.132 1.00 93.44 82 ILE A C 1
ATOM 662 O O . ILE A 1 82 ? 5.594 1.583 -6.020 1.00 93.44 82 ILE A O 1
ATOM 666 N N . GLU A 1 83 ? 7.477 0.547 -5.374 1.00 94.38 83 GLU A N 1
ATOM 667 C CA . GLU A 1 83 ? 7.848 0.014 -6.680 1.00 94.38 83 GLU A CA 1
ATOM 668 C C . GLU A 1 83 ? 7.266 -1.397 -6.801 1.00 94.38 83 GLU A C 1
ATOM 670 O O . GLU A 1 83 ? 7.723 -2.325 -6.130 1.00 94.38 83 GLU A O 1
ATOM 675 N N . LEU A 1 84 ? 6.220 -1.554 -7.613 1.00 92.50 84 LEU A N 1
ATOM 676 C CA . LEU A 1 84 ? 5.551 -2.841 -7.784 1.00 92.50 84 LEU A CA 1
ATOM 677 C C . LEU A 1 84 ? 6.415 -3.813 -8.591 1.00 92.50 84 LEU A C 1
ATOM 679 O O . LEU A 1 84 ? 7.043 -3.449 -9.588 1.00 92.50 84 LEU A O 1
ATOM 683 N N . ASN A 1 85 ? 6.379 -5.088 -8.207 1.00 91.69 85 ASN A N 1
ATOM 684 C CA . ASN A 1 85 ? 6.896 -6.147 -9.066 1.00 91.69 85 ASN A CA 1
ATOM 685 C C . ASN A 1 85 ? 5.999 -6.331 -10.304 1.00 91.69 85 ASN A C 1
ATOM 687 O O . ASN A 1 85 ? 4.835 -5.928 -10.309 1.00 91.69 85 ASN A O 1
ATOM 691 N N . SER A 1 86 ? 6.532 -6.960 -11.358 1.00 89.62 86 SER A N 1
ATOM 692 C CA . SER A 1 86 ? 5.816 -7.109 -12.635 1.00 89.62 86 SER A CA 1
ATOM 693 C C . SER A 1 86 ? 4.439 -7.766 -12.475 1.00 89.62 86 SER A C 1
ATOM 695 O O . SER A 1 86 ? 3.482 -7.327 -13.100 1.00 89.62 86 SER A O 1
ATOM 697 N N . LEU A 1 87 ? 4.313 -8.776 -11.602 1.00 89.31 87 LEU A N 1
ATOM 698 C CA . LEU A 1 87 ? 3.051 -9.486 -11.374 1.00 89.31 87 LEU A CA 1
ATOM 699 C C . LEU A 1 87 ? 1.979 -8.561 -10.782 1.00 89.31 87 LEU A C 1
ATOM 701 O O . LEU A 1 87 ? 0.858 -8.510 -11.287 1.00 89.31 87 LEU A O 1
ATOM 705 N N . ARG A 1 88 ? 2.313 -7.827 -9.714 1.00 87.94 88 ARG A N 1
ATOM 706 C CA . ARG A 1 88 ? 1.374 -6.889 -9.089 1.00 87.94 88 ARG A CA 1
ATOM 707 C C . ARG A 1 88 ? 1.109 -5.671 -9.956 1.00 87.94 88 ARG A C 1
ATOM 709 O O . ARG A 1 88 ? -0.006 -5.170 -9.913 1.00 87.94 88 ARG A O 1
ATOM 716 N N . LEU A 1 89 ? 2.076 -5.231 -10.756 1.00 89.69 89 LEU A N 1
ATOM 717 C CA . LEU A 1 89 ? 1.889 -4.139 -11.704 1.00 89.69 89 LEU A CA 1
ATOM 718 C C . LEU A 1 89 ? 0.851 -4.498 -12.772 1.00 89.69 89 LEU A C 1
ATOM 720 O O . LEU A 1 89 ? -0.110 -3.759 -12.946 1.00 89.69 89 LEU A O 1
ATOM 724 N N . THR A 1 90 ? 0.976 -5.667 -13.408 1.00 88.19 90 THR A N 1
ATOM 725 C CA . THR A 1 90 ? -0.007 -6.130 -14.400 1.00 88.19 90 THR A CA 1
ATOM 726 C C . THR A 1 90 ? -1.392 -6.311 -13.788 1.00 88.19 90 THR A C 1
ATOM 728 O O . THR A 1 90 ? -2.384 -5.974 -14.422 1.00 88.19 90 THR A O 1
ATOM 731 N N . GLN A 1 91 ? -1.489 -6.801 -12.548 1.00 84.88 91 GLN A N 1
ATOM 732 C CA . GLN A 1 91 ? -2.773 -6.860 -11.841 1.00 84.88 91 GLN A CA 1
ATOM 733 C C . GLN A 1 91 ? -3.324 -5.462 -11.553 1.00 84.88 91 GLN A C 1
ATOM 735 O O . GLN A 1 91 ? -4.512 -5.226 -11.721 1.00 84.88 91 GLN A O 1
ATOM 740 N N . PHE A 1 92 ? -2.480 -4.532 -11.116 1.00 84.00 92 PHE A N 1
ATOM 741 C CA . PHE A 1 92 ? -2.889 -3.167 -10.809 1.00 84.00 92 PHE A CA 1
ATOM 742 C C . PHE A 1 92 ? -3.393 -2.426 -12.056 1.00 84.00 92 PHE A C 1
ATOM 744 O O . PHE A 1 92 ? -4.391 -1.723 -11.975 1.00 84.00 92 PHE A O 1
ATOM 751 N N . GLU A 1 93 ? -2.732 -2.606 -13.201 1.00 85.44 93 GLU A N 1
ATOM 752 C CA . GLU A 1 93 ? -3.064 -1.939 -14.468 1.00 85.44 93 GLU A CA 1
ATOM 753 C C . GLU A 1 93 ? -4.161 -2.649 -15.265 1.00 85.44 93 GLU A C 1
ATOM 755 O O . GLU A 1 93 ? -4.978 -1.991 -15.896 1.00 85.44 93 GLU A O 1
ATOM 760 N N . GLY A 1 94 ? -4.188 -3.984 -15.241 1.00 76.94 94 GLY A N 1
ATOM 761 C CA . GLY A 1 94 ? -5.166 -4.800 -15.967 1.00 76.94 94 GLY A CA 1
ATOM 762 C C . GLY A 1 94 ? -6.525 -4.905 -15.276 1.00 76.94 94 GLY A C 1
ATOM 763 O O . GLY A 1 94 ? -7.463 -5.465 -15.840 1.00 76.94 94 GLY A O 1
ATOM 764 N N . ASN A 1 95 ? -6.650 -4.386 -14.055 1.00 64.31 95 ASN A N 1
ATOM 765 C CA . ASN A 1 95 ? -7.947 -4.166 -13.440 1.00 64.31 95 ASN A CA 1
ATOM 766 C C . ASN A 1 95 ? -8.523 -2.856 -14.002 1.00 64.31 95 ASN A C 1
ATOM 768 O O . ASN A 1 95 ? -8.145 -1.784 -13.538 1.00 64.31 95 ASN A O 1
ATOM 772 N N . ASP A 1 96 ? -9.486 -2.936 -14.928 1.00 59.38 96 ASP A N 1
ATOM 773 C CA . ASP A 1 96 ? -10.292 -1.802 -15.441 1.00 59.38 96 ASP A CA 1
ATOM 774 C C . ASP A 1 96 ? -11.211 -1.176 -14.352 1.00 59.38 96 ASP A C 1
ATOM 776 O O . ASP A 1 96 ? -12.376 -0.854 -14.578 1.00 59.38 96 ASP A O 1
ATOM 780 N N . GLY A 1 97 ? -10.732 -1.052 -13.110 1.00 58.19 97 GLY A N 1
ATOM 781 C CA . GLY A 1 97 ? -11.474 -0.517 -11.965 1.00 58.19 97 GLY A CA 1
ATOM 782 C C . GLY A 1 97 ? -12.424 -1.502 -11.269 1.00 58.19 97 GLY A C 1
ATOM 783 O O . GLY A 1 97 ? -13.117 -1.107 -10.335 1.00 58.19 97 GLY A O 1
ATOM 784 N N . LEU A 1 98 ? -12.462 -2.777 -11.674 1.00 57.44 98 LEU A N 1
ATOM 785 C CA . LEU A 1 98 ? -13.433 -3.756 -11.155 1.00 57.44 98 LEU A CA 1
ATOM 786 C C . LEU A 1 98 ? -13.049 -4.393 -9.808 1.00 57.44 98 LEU A C 1
ATOM 788 O O . LEU A 1 98 ? -13.936 -4.804 -9.061 1.00 57.44 98 LEU A O 1
ATOM 792 N N . ILE A 1 99 ? -11.758 -4.466 -9.467 1.00 65.81 99 ILE A N 1
ATOM 793 C CA . ILE A 1 99 ? -11.284 -5.096 -8.224 1.00 65.81 99 ILE A CA 1
ATOM 794 C C . ILE A 1 99 ? -10.385 -4.115 -7.464 1.00 65.81 99 ILE A C 1
ATOM 796 O O . ILE A 1 99 ? -9.204 -3.968 -7.762 1.00 65.81 99 ILE A O 1
ATOM 800 N N . TRP A 1 100 ? -10.957 -3.442 -6.462 1.00 70.56 100 TRP A N 1
ATOM 801 C CA . TRP A 1 100 ? -10.252 -2.533 -5.541 1.00 70.56 100 TRP A CA 1
ATOM 802 C C . TRP A 1 100 ? -9.871 -3.204 -4.210 1.00 70.56 100 TRP A C 1
ATOM 804 O O . TRP A 1 100 ? -9.296 -2.572 -3.326 1.00 70.56 100 TRP A O 1
ATOM 814 N N . THR A 1 101 ? -10.185 -4.491 -4.054 1.00 74.38 101 THR A N 1
ATOM 815 C CA . THR A 1 101 ? -9.909 -5.275 -2.848 1.00 74.38 101 THR A CA 1
ATOM 816 C C . THR A 1 101 ? -8.761 -6.241 -3.079 1.00 74.38 101 THR A C 1
ATOM 818 O O . THR A 1 101 ? -8.732 -6.954 -4.080 1.00 74.38 101 THR A O 1
ATOM 821 N N . THR A 1 102 ? -7.860 -6.351 -2.111 1.00 75.62 102 THR A N 1
ATOM 822 C CA . THR A 1 102 ? -6.840 -7.398 -2.098 1.00 75.62 102 THR A CA 1
ATOM 823 C C . THR A 1 102 ? -6.623 -7.883 -0.680 1.00 75.62 102 THR A C 1
ATOM 825 O O . THR A 1 102 ? -6.634 -7.109 0.273 1.00 75.62 102 THR A O 1
ATOM 828 N N . ASP A 1 103 ? -6.401 -9.183 -0.556 1.00 78.50 103 ASP A N 1
ATOM 829 C CA . ASP A 1 103 ? -6.040 -9.797 0.707 1.00 78.50 103 ASP A CA 1
ATOM 830 C C . ASP A 1 103 ? -4.562 -9.513 1.029 1.00 78.50 103 ASP A C 1
ATOM 832 O O . ASP A 1 103 ? -3.689 -9.639 0.163 1.00 78.50 103 ASP A O 1
ATOM 836 N N . LEU A 1 104 ? -4.287 -9.121 2.275 1.00 74.19 104 LEU A N 1
ATOM 837 C CA . LEU A 1 104 ? -2.935 -8.918 2.814 1.00 74.19 104 LEU A CA 1
ATOM 838 C C . LEU A 1 104 ? -2.459 -10.115 3.659 1.00 74.19 104 LEU A C 1
ATOM 840 O O . LEU A 1 104 ? -1.607 -9.976 4.537 1.00 74.19 104 LEU A O 1
ATOM 844 N N . GLY A 1 105 ? -2.974 -11.315 3.382 1.00 67.06 105 GLY A N 1
ATOM 845 C CA . GLY A 1 105 ? -2.561 -12.558 4.028 1.00 67.06 105 GLY A CA 1
ATOM 846 C C . GLY A 1 105 ? -3.555 -13.100 5.054 1.00 67.06 105 GLY A C 1
ATOM 847 O O . GLY A 1 105 ? -3.105 -13.592 6.085 1.00 67.06 105 GLY A O 1
ATOM 848 N N . ARG A 1 106 ? -4.856 -13.039 4.745 1.00 56.09 106 ARG A N 1
ATOM 849 C CA . ARG A 1 106 ? -6.012 -13.553 5.492 1.00 56.09 106 ARG A CA 1
ATOM 850 C C . ARG A 1 106 ? -6.062 -13.096 6.943 1.00 56.09 106 ARG A C 1
ATOM 852 O O . ARG A 1 106 ? -5.499 -13.729 7.830 1.00 56.09 106 ARG A O 1
ATOM 859 N N . ILE A 1 107 ? -6.845 -12.054 7.194 1.00 44.41 107 ILE A N 1
ATOM 860 C CA . ILE A 1 107 ? -7.343 -11.759 8.539 1.00 44.41 107 ILE A CA 1
ATOM 861 C C . ILE A 1 107 ? -8.815 -12.181 8.550 1.00 44.41 107 ILE A C 1
ATOM 863 O O . ILE A 1 107 ? -9.580 -11.645 7.745 1.00 44.41 107 ILE A O 1
ATOM 867 N N . PRO A 1 108 ? -9.230 -13.160 9.374 1.00 37.53 108 PRO A N 1
ATOM 868 C CA . PRO A 1 108 ? -10.647 -13.450 9.523 1.00 37.53 108 PRO A CA 1
ATOM 869 C C . PRO A 1 108 ? -11.328 -12.229 10.155 1.00 37.53 108 PRO A C 1
ATOM 871 O O . PRO A 1 108 ? -10.781 -11.617 11.075 1.00 37.53 108 PRO A O 1
ATOM 874 N N . VAL A 1 109 ? -12.493 -11.871 9.615 1.00 37.00 109 VAL A N 1
ATOM 875 C CA . VAL A 1 109 ? -13.420 -10.897 10.211 1.00 37.00 109 VAL A CA 1
ATOM 876 C C . VAL A 1 109 ? -14.146 -11.542 11.381 1.00 37.00 109 VAL A C 1
ATOM 878 O O . VAL A 1 109 ? -14.553 -12.716 11.225 1.00 37.00 109 VAL A O 1
#

Foldseek 3Di:
DDPPDDDDPPCPDPPCLWDKDKDAPPDDDDPVPCPQKDWDKDWFAFPPQDPVNLCVLCVQQAAWGMWIWTDDVGIIMITTTGRGDPVNSCVVVVPPVPDPDDDSDDDDD